Protein AF-A0A948PRD9-F1 (afdb_monomer_lite)

pLDDT: mean 94.7, std 4.34, range [75.81, 98.62]

Sequence (52 aa):
DLPGCVAAAETKTEALKLIQEAIEFHLEGLQEERKRVPEPSSFSEYVEVCAT

Structure (mmCIF, N/CA/C/O backbone):
data_AF-A0A948PRD9-F1
#
_entry.id   AF-A0A948PRD9-F1
#
loop_
_atom_site.group_PDB
_atom_site.id
_atom_site.type_symbol
_atom_site.label_atom_id
_atom_site.label_alt_id
_atom_site.label_comp_id
_atom_site.label_asym_id
_atom_site.label_entity_id
_atom_site.label_seq_id
_atom_site.pdbx_PDB_ins_code
_atom_site.Cartn_x
_atom_site.Cartn_y
_atom_site.Cartn_z
_atom_site.occupancy
_atom_site.B_iso_or_equiv
_atom_site.auth_seq_id
_atom_site.auth_comp_id
_atom_site.auth_asym_id
_atom_site.auth_atom_id
_atom_site.pdbx_PDB_model_num
ATOM 1 N N . ASP A 1 1 ? 2.161 6.002 -8.85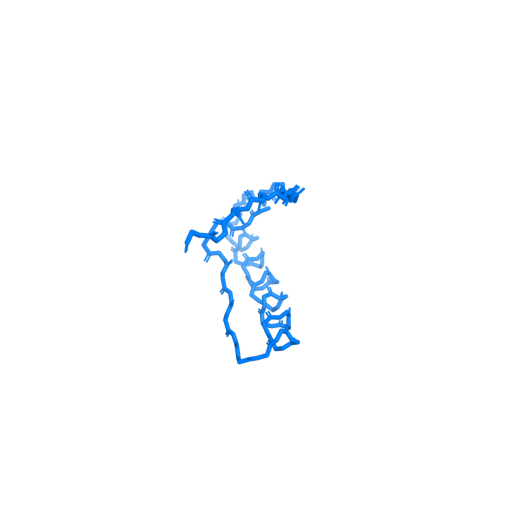2 1.00 88.38 1 ASP A N 1
ATOM 2 C CA . ASP A 1 1 ? 0.997 5.131 -8.610 1.00 88.38 1 ASP A CA 1
ATOM 3 C C . ASP A 1 1 ? 1.382 3.697 -8.821 1.00 88.38 1 ASP A C 1
ATOM 5 O O . ASP A 1 1 ? 2.031 3.428 -9.811 1.00 88.38 1 ASP A O 1
ATOM 9 N N . LEU A 1 2 ? 1.017 2.778 -7.930 1.00 92.31 2 LEU A N 1
ATOM 10 C CA . LEU A 1 2 ? 1.372 1.361 -8.058 1.00 92.31 2 LEU A CA 1
ATOM 11 C C . LEU A 1 2 ? 0.089 0.519 -8.121 1.00 92.31 2 LEU A C 1
ATOM 13 O O . LEU A 1 2 ? -0.422 0.117 -7.074 1.00 92.31 2 LEU A O 1
ATOM 17 N N . PRO A 1 3 ? -0.488 0.294 -9.320 1.00 88.62 3 PRO A N 1
ATOM 18 C CA . PRO A 1 3 ? -1.724 -0.469 -9.459 1.00 88.62 3 PRO A CA 1
ATOM 19 C C . PRO A 1 3 ? -1.600 -1.861 -8.832 1.00 88.62 3 PRO A C 1
ATOM 21 O O . PRO A 1 3 ? -0.683 -2.613 -9.150 1.00 88.62 3 PRO A O 1
ATOM 24 N N . GLY A 1 4 ? -2.531 -2.200 -7.940 1.00 90.44 4 GLY A N 1
ATOM 25 C CA . GLY A 1 4 ? -2.525 -3.475 -7.217 1.00 90.44 4 GLY A CA 1
ATOM 26 C C . GLY A 1 4 ? -1.653 -3.508 -5.955 1.00 90.44 4 GLY A C 1
ATOM 27 O O . GLY A 1 4 ? -1.684 -4.511 -5.248 1.00 90.44 4 GLY A O 1
ATOM 28 N N . CYS A 1 5 ? -0.930 -2.432 -5.624 1.00 95.38 5 CYS A N 1
ATOM 29 C CA . CYS A 1 5 ? -0.233 -2.306 -4.344 1.00 95.38 5 CYS A CA 1
ATOM 30 C C . CYS A 1 5 ? -1.223 -1.867 -3.255 1.00 95.38 5 CYS A C 1
ATOM 32 O O . CYS A 1 5 ? -1.678 -0.723 -3.236 1.00 95.38 5 CYS A O 1
ATOM 34 N 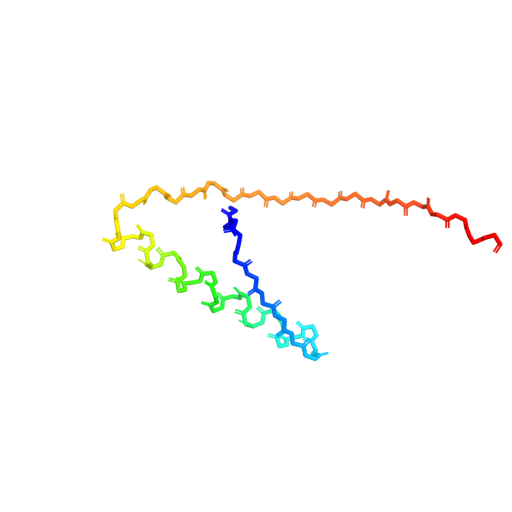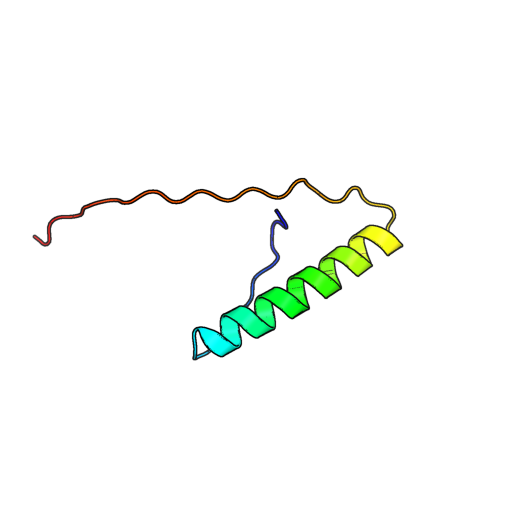N . VAL A 1 6 ? -1.605 -2.800 -2.381 1.00 95.94 6 VAL A N 1
ATOM 35 C CA . VAL A 1 6 ? -2.639 -2.611 -1.355 1.00 95.94 6 VAL A CA 1
ATOM 36 C C . VAL A 1 6 ? -2.134 -3.162 -0.026 1.00 95.94 6 VAL A C 1
ATOM 38 O O . VAL A 1 6 ? -1.502 -4.214 0.012 1.00 95.94 6 VAL A O 1
ATOM 41 N N . ALA A 1 7 ? -2.467 -2.479 1.067 1.00 97.38 7 ALA A N 1
ATOM 42 C CA . ALA A 1 7 ? -2.255 -2.958 2.424 1.00 97.38 7 ALA A CA 1
ATOM 43 C C . ALA A 1 7 ? -3.525 -2.754 3.256 1.00 97.38 7 ALA A C 1
ATOM 45 O O . ALA A 1 7 ? -4.250 -1.775 3.070 1.00 97.38 7 ALA A O 1
ATOM 46 N N . ALA A 1 8 ? -3.783 -3.676 4.180 1.00 97.62 8 ALA A N 1
ATOM 47 C CA . ALA A 1 8 ? -4.912 -3.625 5.099 1.00 97.62 8 ALA A CA 1
ATOM 48 C C . ALA A 1 8 ? -4.438 -3.985 6.510 1.00 97.62 8 ALA A C 1
ATOM 50 O O . ALA A 1 8 ? -3.607 -4.877 6.675 1.00 97.62 8 ALA A O 1
ATOM 51 N N . ALA A 1 9 ? -4.970 -3.292 7.514 1.00 98.25 9 ALA A N 1
ATOM 52 C CA . ALA A 1 9 ? -4.689 -3.540 8.923 1.00 98.25 9 ALA A CA 1
ATOM 53 C C . ALA A 1 9 ? -5.873 -3.111 9.796 1.00 98.25 9 ALA A C 1
ATOM 55 O O . ALA A 1 9 ? -6.775 -2.416 9.324 1.00 98.25 9 ALA A O 1
ATOM 56 N N . GLU A 1 10 ? -5.843 -3.495 11.073 1.00 98.38 10 GLU A N 1
ATOM 57 C CA . GLU A 1 10 ? -6.868 -3.119 12.052 1.00 98.38 10 GLU A CA 1
ATOM 58 C C . GLU A 1 10 ? -6.827 -1.623 12.380 1.00 98.38 10 GLU A C 1
ATOM 60 O O . GLU A 1 10 ? -7.869 -0.998 12.585 1.00 98.38 10 GLU A O 1
ATOM 65 N N . THR A 1 11 ? -5.633 -1.023 12.392 1.00 98.50 11 THR A N 1
ATOM 66 C CA . THR A 1 11 ? -5.468 0.404 12.671 1.00 98.50 11 THR A CA 1
ATOM 67 C C . THR A 1 11 ? -4.936 1.179 11.472 1.00 98.50 11 THR A C 1
ATOM 69 O O . THR A 1 11 ? -4.157 0.684 10.657 1.00 98.50 11 THR A O 1
ATOM 72 N N . LYS A 1 12 ? -5.295 2.467 11.401 1.00 98.19 12 LYS A N 1
ATOM 73 C CA . LYS A 1 12 ? -4.743 3.398 10.404 1.00 98.19 12 LYS A CA 1
ATOM 74 C C . LYS A 1 12 ? -3.213 3.431 10.445 1.00 98.19 12 LYS A C 1
ATOM 76 O O . LY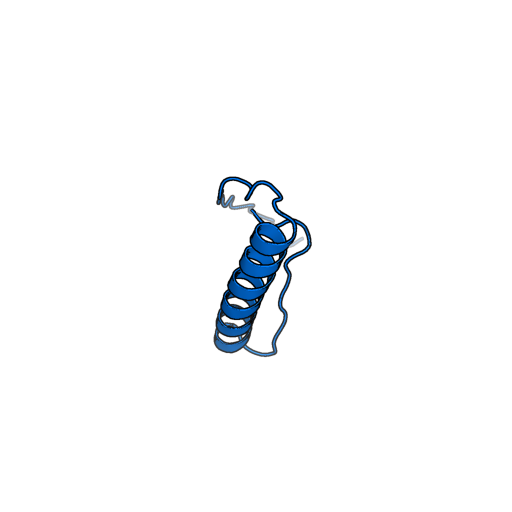S A 1 12 ? -2.579 3.464 9.398 1.00 98.19 12 LYS A O 1
ATOM 81 N N . THR A 1 13 ? -2.627 3.444 11.641 1.00 98.56 13 THR A N 1
ATOM 82 C CA . THR A 1 13 ? -1.171 3.503 11.822 1.00 98.56 13 THR A CA 1
ATOM 83 C C . THR A 1 13 ? -0.489 2.271 11.240 1.00 98.56 13 THR A C 1
ATOM 85 O O . THR A 1 13 ? 0.496 2.404 10.519 1.00 98.56 13 THR A O 1
ATOM 88 N N . GLU A 1 14 ? -1.030 1.080 11.496 1.00 98.62 14 GLU A N 1
ATOM 89 C CA . GLU A 1 14 ? -0.506 -0.159 10.919 1.00 98.62 14 GLU A CA 1
ATOM 90 C C . GLU A 1 14 ? -0.706 -0.200 9.406 1.00 98.62 14 GLU A C 1
ATOM 92 O O . GLU A 1 14 ? 0.229 -0.535 8.689 1.00 98.62 14 GLU A O 1
ATOM 97 N N . ALA A 1 15 ? -1.876 0.207 8.901 1.00 98.56 15 ALA A N 1
ATOM 98 C CA . ALA A 1 15 ? -2.137 0.244 7.463 1.00 98.56 15 ALA A CA 1
ATOM 99 C C . ALA A 1 15 ? -1.157 1.180 6.735 1.00 98.56 15 ALA A C 1
ATOM 101 O O . ALA A 1 15 ? -0.651 0.828 5.672 1.00 98.56 15 ALA A O 1
ATOM 102 N N . LEU A 1 16 ? -0.843 2.340 7.329 1.00 98.44 16 LEU A N 1
ATOM 103 C CA . LEU A 1 16 ? 0.145 3.287 6.801 1.00 98.44 16 LEU A CA 1
ATOM 104 C C . LEU A 1 16 ? 1.571 2.723 6.819 1.00 98.44 16 LEU A C 1
ATOM 106 O O . LEU A 1 16 ? 2.319 2.934 5.868 1.00 98.44 16 LEU A O 1
ATOM 110 N N . LYS A 1 17 ? 1.942 1.989 7.871 1.00 98.62 17 LYS A N 1
ATOM 111 C CA . LYS A 1 17 ? 3.240 1.313 7.934 1.00 98.62 17 LYS A CA 1
ATOM 112 C C . LYS A 1 17 ? 3.347 0.224 6.861 1.00 98.62 17 LYS A C 1
ATOM 114 O O . LYS A 1 17 ? 4.310 0.201 6.106 1.00 98.62 17 LYS A O 1
ATOM 119 N N . LEU A 1 18 ? 2.335 -0.6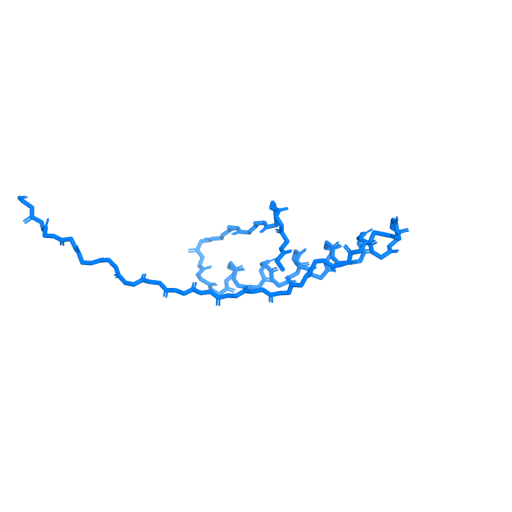38 6.757 1.00 98.56 18 LEU A N 1
ATOM 120 C CA . LEU A 1 18 ? 2.327 -1.739 5.794 1.00 98.56 18 LEU A CA 1
ATOM 121 C C . LEU A 1 18 ? 2.322 -1.246 4.346 1.00 98.56 18 LEU A C 1
ATOM 123 O O . LEU A 1 18 ? 3.017 -1.820 3.514 1.00 98.56 18 LEU A O 1
ATOM 127 N N . ILE A 1 19 ? 1.563 -0.192 4.020 1.00 97.94 19 ILE A N 1
ATOM 128 C CA . ILE A 1 19 ? 1.567 0.333 2.649 1.00 97.94 19 ILE A CA 1
ATOM 129 C C . ILE A 1 19 ? 2.917 0.961 2.295 1.00 97.94 19 ILE A C 1
ATOM 131 O O . ILE A 1 19 ? 3.345 0.836 1.153 1.00 97.94 19 ILE A O 1
ATOM 135 N N . GLN A 1 20 ? 3.615 1.581 3.254 1.00 98.25 20 GLN A N 1
ATOM 136 C CA . GLN A 1 20 ? 4.969 2.088 3.034 1.00 98.25 20 GLN A CA 1
ATOM 137 C C . GLN A 1 20 ? 5.933 0.946 2.680 1.00 98.25 20 GLN A C 1
ATOM 139 O O . GLN A 1 20 ? 6.589 1.009 1.642 1.00 98.25 20 GLN A O 1
ATOM 144 N N . GLU A 1 21 ? 5.946 -0.122 3.481 1.00 98.31 21 GLU A N 1
ATOM 145 C CA . GLU A 1 21 ? 6.774 -1.312 3.235 1.00 98.31 21 GLU A CA 1
ATOM 146 C C . GLU A 1 21 ? 6.421 -1.986 1.893 1.00 98.31 21 GLU A C 1
ATOM 148 O O . GLU A 1 21 ? 7.304 -2.371 1.126 1.00 98.31 21 GLU A O 1
ATOM 153 N N . ALA A 1 22 ? 5.130 -2.079 1.555 1.00 97.88 22 ALA A N 1
ATOM 154 C CA . ALA A 1 22 ? 4.671 -2.656 0.291 1.00 97.88 22 ALA A CA 1
ATOM 155 C C . ALA A 1 22 ? 5.087 -1.823 -0.934 1.00 97.88 22 ALA A C 1
ATOM 157 O O . ALA A 1 22 ? 5.434 -2.386 -1.975 1.00 97.88 22 ALA A O 1
ATOM 158 N N . ILE A 1 23 ? 5.064 -0.489 -0.826 1.00 97.00 23 ILE A N 1
ATOM 159 C CA . ILE A 1 23 ? 5.537 0.416 -1.882 1.00 97.00 23 ILE A CA 1
ATOM 160 C C . ILE A 1 23 ? 7.037 0.218 -2.110 1.00 97.00 23 ILE A C 1
ATOM 162 O O . ILE A 1 23 ? 7.444 0.061 -3.260 1.00 97.00 23 ILE A O 1
ATOM 166 N N . GLU A 1 24 ? 7.841 0.200 -1.043 1.00 97.38 24 GLU A N 1
ATOM 167 C CA . GLU A 1 24 ? 9.294 -0.012 -1.120 1.00 97.38 24 GLU A CA 1
ATOM 168 C C . GLU A 1 24 ? 9.616 -1.342 -1.813 1.00 97.38 24 GLU A C 1
ATOM 170 O O . GLU A 1 24 ? 10.289 -1.351 -2.845 1.00 97.38 24 GLU A O 1
ATOM 175 N N . PHE A 1 25 ? 9.015 -2.439 -1.344 1.00 96.56 25 PHE A N 1
ATOM 176 C CA . PHE A 1 25 ? 9.190 -3.767 -1.934 1.00 96.56 25 PHE A CA 1
ATOM 177 C C . PHE A 1 25 ? 8.792 -3.826 -3.419 1.00 96.56 25 PHE A C 1
ATOM 179 O O . PHE A 1 25 ? 9.490 -4.409 -4.250 1.00 96.56 25 PHE A O 1
ATOM 186 N N . HIS A 1 26 ? 7.668 -3.209 -3.794 1.00 96.00 26 HIS A N 1
ATOM 187 C CA . HIS A 1 26 ? 7.213 -3.231 -5.183 1.00 96.00 26 HIS A CA 1
ATOM 188 C C . HIS A 1 26 ? 8.127 -2.413 -6.110 1.00 96.00 26 HIS A C 1
ATOM 190 O O . HIS A 1 26 ? 8.351 -2.801 -7.257 1.00 96.00 26 HIS A O 1
ATOM 196 N N . LEU A 1 27 ? 8.671 -1.290 -5.629 1.00 95.81 27 LEU A N 1
ATOM 197 C CA . LEU A 1 27 ? 9.635 -0.489 -6.385 1.00 95.81 27 LEU A CA 1
ATOM 198 C C . LEU A 1 27 ? 10.940 -1.252 -6.626 1.00 95.81 27 LEU A C 1
ATOM 200 O O . LEU A 1 27 ? 11.460 -1.196 -7.742 1.00 95.81 27 LEU A O 1
ATOM 204 N N . GLU A 1 28 ? 11.431 -1.986 -5.627 1.00 96.31 28 GLU A N 1
ATOM 205 C CA . GLU A 1 28 ? 12.593 -2.872 -5.772 1.00 96.31 28 GLU A CA 1
ATOM 206 C C . GLU A 1 28 ? 12.350 -3.918 -6.869 1.00 96.31 28 GLU A C 1
ATOM 208 O O . GLU A 1 28 ? 13.138 -4.016 -7.811 1.00 96.31 28 GLU A O 1
ATOM 213 N N . GLY A 1 29 ? 11.202 -4.604 -6.845 1.00 95.38 29 GLY A N 1
ATOM 214 C CA . GLY A 1 29 ? 10.839 -5.573 -7.886 1.00 95.38 29 GLY A CA 1
ATOM 215 C C . GLY A 1 29 ? 10.777 -4.964 -9.296 1.00 95.38 29 GLY A C 1
ATOM 216 O O . GLY A 1 29 ? 11.284 -5.547 -10.256 1.00 95.38 29 GLY A O 1
ATOM 217 N N . LEU A 1 30 ? 10.226 -3.751 -9.448 1.00 95.12 30 LEU A N 1
ATOM 218 C CA . LEU A 1 30 ? 10.222 -3.051 -10.742 1.00 95.12 30 LEU A CA 1
ATOM 219 C C . LEU A 1 30 ? 11.641 -2.732 -11.235 1.00 95.12 30 LEU A C 1
ATOM 221 O O . LEU A 1 30 ? 11.902 -2.829 -12.438 1.00 95.12 30 LEU A O 1
ATOM 225 N N . GLN A 1 31 ? 12.553 -2.360 -10.332 1.00 94.75 31 GLN A N 1
ATOM 226 C CA . GLN A 1 31 ? 13.951 -2.092 -10.671 1.00 94.75 31 GLN A CA 1
ATOM 227 C C . GLN A 1 31 ? 14.680 -3.362 -11.120 1.00 94.75 31 GLN A C 1
ATOM 229 O O . GLN A 1 31 ? 15.361 -3.336 -12.150 1.00 94.75 31 GLN A O 1
ATOM 234 N N . GLU A 1 32 ? 14.504 -4.473 -10.402 1.00 97.38 32 GLU A N 1
ATOM 235 C CA . GLU A 1 32 ? 15.093 -5.773 -10.747 1.00 97.38 32 GLU A CA 1
ATOM 236 C C . GLU A 1 32 ? 14.627 -6.262 -12.124 1.00 97.38 32 GLU A C 1
ATOM 238 O O . GLU A 1 32 ? 15.428 -6.703 -12.952 1.00 97.38 32 GLU A O 1
ATOM 243 N N . GLU A 1 33 ? 13.337 -6.091 -12.418 1.00 96.81 33 GLU A N 1
ATOM 244 C CA . GLU A 1 33 ? 12.736 -6.441 -13.706 1.00 96.81 33 GLU A CA 1
ATOM 245 C C . GLU A 1 33 ? 13.027 -5.419 -14.822 1.00 96.81 33 GLU A C 1
ATOM 247 O O . GLU A 1 33 ? 12.582 -5.598 -15.959 1.00 96.81 33 GLU A O 1
ATOM 252 N N . ARG A 1 34 ? 13.766 -4.337 -14.527 1.00 96.00 34 ARG A N 1
ATOM 253 C CA . ARG A 1 34 ? 14.036 -3.203 -15.436 1.00 96.00 34 ARG A CA 1
ATOM 254 C C . ARG A 1 34 ? 12.763 -2.595 -16.033 1.00 96.00 34 ARG A C 1
ATOM 256 O O . ARG A 1 34 ? 12.760 -2.098 -17.165 1.00 96.00 34 ARG A O 1
ATOM 263 N N . LYS A 1 35 ? 11.668 -2.632 -15.278 1.00 95.00 35 LYS A N 1
ATOM 264 C CA . LYS A 1 35 ? 10.407 -1.990 -15.640 1.00 95.00 35 LYS A CA 1
ATOM 265 C C . LYS A 1 35 ? 10.462 -0.507 -15.295 1.00 95.00 35 LYS A C 1
ATOM 267 O O . LYS A 1 35 ? 11.182 -0.065 -14.404 1.00 95.00 35 LYS A O 1
ATOM 272 N N . ARG A 1 36 ? 9.684 0.289 -16.028 1.00 93.12 36 ARG A N 1
ATOM 273 C CA . ARG A 1 36 ? 9.536 1.712 -15.715 1.00 93.12 36 ARG A CA 1
ATOM 274 C C . ARG A 1 36 ? 8.735 1.872 -14.429 1.00 93.12 36 ARG A C 1
ATOM 276 O O . ARG A 1 36 ? 7.659 1.291 -14.309 1.00 93.12 36 ARG A O 1
ATOM 283 N N . VAL A 1 37 ? 9.234 2.713 -13.527 1.00 91.75 37 VAL A N 1
ATOM 284 C CA . VAL A 1 37 ? 8.457 3.177 -12.379 1.00 91.75 37 VAL A CA 1
ATOM 285 C C . VAL A 1 37 ? 7.395 4.161 -12.889 1.00 91.75 37 VAL A C 1
ATOM 287 O O . VAL A 1 37 ? 7.752 5.131 -13.563 1.00 91.75 37 VAL A O 1
ATOM 290 N N . PRO A 1 38 ? 6.102 3.912 -12.637 1.00 90.62 38 PRO A N 1
ATOM 291 C CA . PRO A 1 38 ? 5.030 4.846 -12.979 1.00 90.62 38 PRO A CA 1
ATOM 292 C C . PRO A 1 38 ? 5.115 6.133 -12.145 1.00 90.62 38 PRO A C 1
ATOM 294 O O . PRO A 1 38 ? 5.493 6.102 -10.972 1.00 90.62 38 PRO A O 1
ATOM 297 N N . GLU A 1 39 ? 4.717 7.265 -12.727 1.00 92.69 39 GLU A N 1
ATOM 298 C CA . GLU A 1 39 ? 4.699 8.547 -12.013 1.00 92.69 39 GLU A CA 1
ATOM 299 C C . GLU A 1 39 ? 3.714 8.518 -10.823 1.00 92.69 39 GLU A C 1
ATOM 301 O O . GLU A 1 39 ? 2.667 7.862 -10.893 1.00 92.69 39 GLU A O 1
ATOM 306 N N . PRO A 1 40 ? 4.043 9.156 -9.686 1.00 91.75 40 PRO A N 1
ATOM 307 C CA . PRO A 1 40 ? 3.132 9.289 -8.553 1.00 91.75 40 PRO A CA 1
ATOM 308 C C . PRO A 1 40 ? 2.039 10.327 -8.828 1.00 91.75 40 PRO A C 1
ATOM 310 O O . PRO A 1 40 ? 2.334 11.427 -9.290 1.00 91.75 40 PRO A O 1
ATOM 313 N N . SER A 1 41 ? 0.793 10.014 -8.471 1.00 91.62 41 SER A N 1
ATOM 314 C CA . SER A 1 41 ? -0.308 10.972 -8.443 1.00 91.62 41 SER A CA 1
ATOM 315 C C . SER A 1 41 ? -1.151 10.804 -7.174 1.00 91.62 41 SER A C 1
ATOM 317 O O . SER A 1 41 ? -1.120 9.778 -6.496 1.00 91.62 41 SER A O 1
ATOM 319 N N . SER A 1 42 ? -1.855 11.864 -6.785 1.00 91.62 42 SER A N 1
ATOM 320 C CA . SER A 1 42 ? -2.764 11.853 -5.639 1.00 91.62 42 SER A CA 1
ATOM 321 C C . SER A 1 42 ? -3.831 12.917 -5.843 1.00 91.62 42 SER A C 1
ATOM 323 O O . SER A 1 42 ? -3.517 14.055 -6.195 1.00 91.62 42 SER A O 1
ATOM 325 N N . PHE A 1 43 ? -5.089 12.545 -5.636 1.00 93.19 43 PHE A N 1
ATOM 326 C CA . PHE A 1 43 ? -6.235 13.443 -5.699 1.00 93.19 43 PHE A CA 1
ATOM 327 C C . PHE A 1 43 ? -7.278 13.005 -4.670 1.00 93.19 43 PHE A C 1
ATOM 329 O O . PHE A 1 43 ? -7.366 11.831 -4.311 1.00 93.19 43 PHE A O 1
ATOM 336 N N . SER A 1 44 ? -8.064 13.956 -4.182 1.00 94.44 44 SER A N 1
ATOM 337 C CA . SER A 1 44 ? -9.195 13.695 -3.299 1.00 94.44 44 SER A CA 1
ATOM 338 C C . SER A 1 44 ? -10.382 14.539 -3.733 1.00 94.44 44 SER A C 1
ATOM 340 O O . SER A 1 44 ? -10.227 15.667 -4.198 1.00 94.44 44 SER A O 1
ATOM 342 N N . GLU A 1 45 ? -11.574 13.976 -3.581 1.00 97.12 45 GLU A N 1
ATOM 343 C CA . GLU A 1 45 ? -12.832 14.649 -3.872 1.00 97.12 45 GLU A CA 1
ATOM 344 C C . GLU A 1 45 ? -13.799 14.370 -2.723 1.00 97.12 45 GLU A C 1
ATOM 346 O O . GLU A 1 45 ? -13.842 13.260 -2.186 1.00 97.12 45 GLU A O 1
ATOM 351 N N . TYR A 1 46 ? -14.536 15.395 -2.306 1.00 94.50 46 TYR A N 1
ATOM 352 C CA . TYR A 1 46 ? -15.569 15.263 -1.289 1.00 94.50 46 TYR A CA 1
ATOM 353 C C . TYR A 1 46 ? -16.908 15.072 -1.987 1.00 94.50 46 TYR A C 1
ATOM 355 O O . TYR A 1 46 ? -17.274 15.861 -2.854 1.00 94.50 46 TYR A O 1
ATOM 363 N N . VAL A 1 47 ? -17.645 14.043 -1.582 1.00 95.38 47 VAL A N 1
ATOM 364 C CA . VAL A 1 47 ? -19.004 13.794 -2.060 1.00 95.38 47 VAL A CA 1
ATOM 365 C C . VAL A 1 47 ? -19.932 13.868 -0.860 1.00 95.38 47 VAL A C 1
ATOM 367 O O . VAL A 1 47 ? -19.825 13.066 0.068 1.00 95.38 47 VAL A O 1
ATOM 370 N N . GLU A 1 48 ? -20.831 14.845 -0.866 1.00 93.81 48 GLU A N 1
ATOM 371 C CA . GLU A 1 48 ? -21.892 14.934 0.130 1.00 93.81 48 GLU A CA 1
ATOM 372 C C . GLU A 1 48 ? -23.043 14.003 -0.255 1.00 93.81 48 GLU A C 1
ATOM 374 O O . GLU A 1 48 ? -23.490 13.969 -1.402 1.00 93.81 48 GLU A O 1
ATOM 379 N N . VAL A 1 49 ? -23.539 13.250 0.722 1.00 93.56 49 VAL A N 1
ATOM 380 C CA . VAL A 1 49 ? -24.701 12.371 0.572 1.00 93.56 49 VAL A CA 1
ATOM 381 C C . VAL A 1 49 ? -25.688 12.657 1.694 1.00 93.56 49 VAL A C 1
ATOM 383 O O . VAL A 1 49 ? -25.320 12.694 2.868 1.00 93.56 49 VAL A O 1
ATOM 386 N N . CYS A 1 50 ? 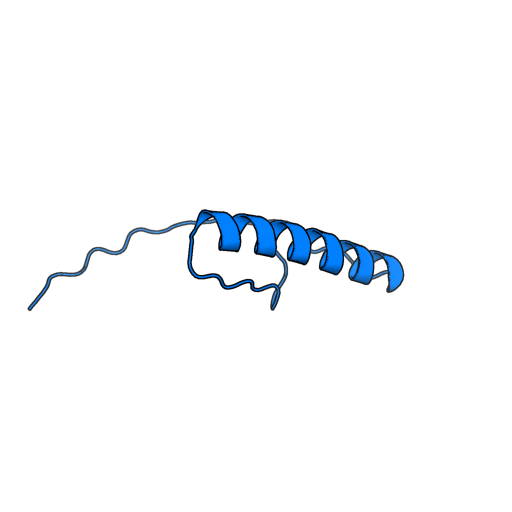-26.956 12.862 1.343 1.00 89.50 50 CYS A N 1
ATOM 387 C CA . CYS A 1 50 ? -28.026 12.975 2.328 1.00 89.50 50 CYS A CA 1
ATOM 388 C C . CYS A 1 50 ? -28.418 11.575 2.816 1.00 89.50 50 CYS A C 1
ATOM 390 O O . CYS A 1 50 ? -28.658 10.681 2.004 1.00 89.50 50 CYS A O 1
ATOM 392 N N . ALA A 1 51 ? -28.531 11.388 4.132 1.00 81.25 51 ALA A N 1
ATOM 393 C CA . ALA A 1 51 ? -29.239 10.233 4.672 1.00 81.25 51 ALA A CA 1
ATOM 394 C C . ALA A 1 51 ? -30.740 10.394 4.365 1.00 81.25 51 ALA A C 1
ATOM 396 O O . ALA A 1 51 ? -31.293 11.473 4.591 1.00 81.25 51 ALA A O 1
ATOM 397 N N . THR A 1 52 ? -31.360 9.348 3.812 1.00 75.81 52 THR A N 1
ATOM 398 C CA . THR A 1 52 ? -32.818 9.263 3.599 1.00 75.81 52 THR A CA 1
ATOM 399 C C . THR A 1 52 ? -33.476 8.485 4.722 1.00 75.81 52 THR A C 1
ATOM 401 O O . THR A 1 52 ? -32.792 7.608 5.299 1.00 75.81 52 THR A O 1
#

Foldseek 3Di:
DDPPQAADDPDPVVRVVSSVVSVVVVVVVCVVVVHDDDDDDDDDDDDDDDDD

Secondary structure (DSSP, 8-state):
--TT-----SSHHHHHHHHHHHHHHHHHHHHHTTPPPPPP------------

Radius of gyration: 15.31 Å; chains: 1; bounding box: 48×22×28 Å